Protein AF-A0A699KBR3-F1 (afdb_monomer)

Structure (mmCIF, N/CA/C/O backbone):
data_AF-A0A699KBR3-F1
#
_entry.id   AF-A0A699KBR3-F1
#
loop_
_atom_site.group_PDB
_atom_site.id
_atom_site.type_symbol
_atom_site.label_atom_id
_atom_site.label_alt_id
_atom_site.label_comp_id
_atom_site.label_asym_id
_atom_site.label_entity_id
_atom_site.label_seq_id
_atom_site.pdbx_PDB_ins_code
_atom_site.Cartn_x
_atom_site.Cartn_y
_atom_site.Cartn_z
_atom_site.occupancy
_atom_site.B_iso_or_equiv
_atom_site.auth_seq_id
_atom_site.auth_comp_id
_atom_site.auth_asym_id
_atom_site.auth_atom_id
_atom_site.pdbx_PDB_model_num
ATOM 1 N N . PHE A 1 1 ? -7.093 16.836 21.792 1.00 78.38 1 PHE A N 1
ATOM 2 C CA . PHE A 1 1 ? -8.053 15.845 21.255 1.00 78.38 1 PHE A CA 1
ATOM 3 C C . PHE A 1 1 ? -9.497 16.075 21.701 1.00 78.38 1 PHE A C 1
ATOM 5 O O . PHE A 1 1 ? -10.338 16.203 20.823 1.00 78.38 1 PHE A O 1
ATOM 12 N N . ALA A 1 2 ? -9.802 16.222 22.998 1.00 84.31 2 ALA A N 1
ATOM 13 C CA . ALA A 1 2 ? -11.186 16.386 23.486 1.00 84.31 2 ALA A CA 1
ATOM 14 C C . ALA A 1 2 ? -11.991 17.512 22.794 1.00 84.31 2 ALA A C 1
ATOM 16 O O . ALA A 1 2 ? -13.104 17.278 22.336 1.00 84.31 2 ALA A O 1
ATOM 17 N N . LYS A 1 3 ? -11.396 18.702 22.613 1.00 88.88 3 LYS A N 1
ATOM 18 C CA . LYS A 1 3 ? -12.030 19.839 21.910 1.00 88.88 3 LYS A CA 1
ATOM 19 C C . LYS A 1 3 ? -12.354 19.548 20.434 1.00 88.88 3 LYS A C 1
ATOM 21 O O . LYS A 1 3 ? -13.361 20.018 19.920 1.00 88.88 3 LYS A O 1
ATOM 26 N N . VAL A 1 4 ? -11.512 18.762 19.760 1.00 90.94 4 VAL A N 1
ATOM 27 C CA . VAL A 1 4 ? -11.721 18.353 18.359 1.00 90.94 4 VAL A CA 1
ATOM 28 C C . VAL A 1 4 ? -12.827 17.303 18.277 1.00 90.94 4 VAL A C 1
ATOM 30 O O . VAL A 1 4 ? -13.707 17.413 17.434 1.00 90.94 4 VAL A O 1
ATOM 33 N N . MET A 1 5 ? -12.831 16.326 19.184 1.00 91.81 5 MET A N 1
ATOM 34 C CA . MET A 1 5 ? -13.857 15.282 19.223 1.00 91.81 5 MET A CA 1
ATOM 35 C C . MET A 1 5 ? -15.252 15.852 19.505 1.00 91.81 5 MET A C 1
ATOM 37 O O . MET A 1 5 ? -16.192 15.502 18.801 1.00 91.81 5 MET A O 1
ATOM 41 N N . LEU A 1 6 ? -15.364 16.817 20.425 1.00 90.56 6 LEU A N 1
ATOM 42 C CA . LEU A 1 6 ? -16.599 17.577 20.659 1.00 90.56 6 LEU A CA 1
ATOM 43 C C . LEU A 1 6 ? -17.074 18.331 19.409 1.00 90.56 6 LEU A C 1
ATOM 45 O O . LEU A 1 6 ? -18.260 18.299 19.100 1.00 90.56 6 LEU A O 1
ATOM 49 N N . LYS A 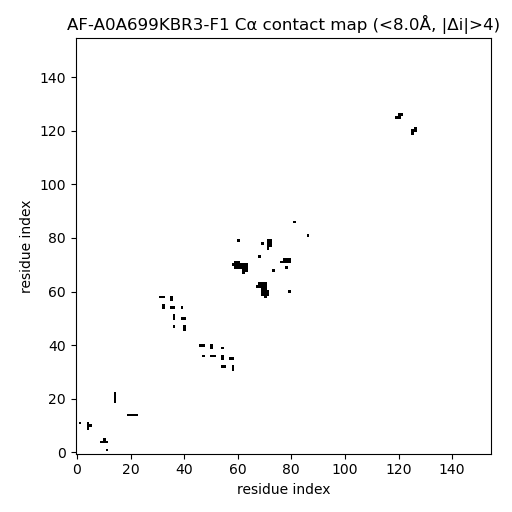1 7 ? -16.158 18.954 18.655 1.00 93.38 7 LYS A N 1
ATOM 50 C CA . LYS A 1 7 ? -16.494 19.672 17.412 1.00 93.38 7 LYS A CA 1
ATOM 51 C C . LYS A 1 7 ? -17.111 18.757 16.346 1.00 93.38 7 LYS A C 1
ATOM 53 O O . LYS A 1 7 ? -17.973 19.204 15.601 1.00 93.38 7 LYS A O 1
ATOM 58 N N . PHE A 1 8 ? -16.672 17.503 16.269 1.00 93.00 8 PHE A N 1
ATOM 59 C CA . PHE A 1 8 ? -17.155 16.526 15.286 1.00 93.00 8 PHE A CA 1
ATOM 60 C C . PHE A 1 8 ? -18.208 15.556 15.849 1.00 93.00 8 PHE A C 1
ATOM 62 O O . PHE A 1 8 ? -18.543 14.580 15.184 1.00 93.00 8 PHE A O 1
ATOM 69 N N . GLY A 1 9 ? -18.713 15.787 17.068 1.00 91.44 9 GLY A N 1
ATOM 70 C CA . GLY A 1 9 ? -19.703 14.910 17.705 1.00 91.44 9 GLY A CA 1
ATOM 71 C C . GLY A 1 9 ? -19.190 13.494 18.005 1.00 91.44 9 GLY A C 1
ATOM 72 O O . GLY A 1 9 ? -19.982 12.567 18.148 1.00 91.44 9 GLY A O 1
ATOM 73 N N . VAL A 1 10 ? -17.871 13.300 18.089 1.00 90.12 10 VAL A N 1
ATOM 74 C CA . VAL A 1 10 ? -17.250 11.992 18.328 1.00 90.12 10 VAL A CA 1
ATOM 75 C C . VAL A 1 10 ? -17.182 11.717 19.827 1.00 90.12 10 VAL A C 1
ATOM 77 O O . VAL A 1 10 ? -16.533 12.446 20.579 1.00 90.12 10 VAL A O 1
ATOM 80 N N . THR A 1 11 ? -17.804 10.625 20.273 1.00 88.25 11 THR A N 1
ATOM 81 C CA . THR A 1 11 ? -17.691 10.160 21.661 1.00 88.25 11 THR A CA 1
ATOM 82 C C . THR A 1 11 ? -16.340 9.489 21.891 1.00 88.25 11 THR A C 1
ATOM 84 O O . THR A 1 11 ? -16.035 8.450 21.303 1.00 88.25 11 THR A O 1
ATOM 87 N N . TYR A 1 12 ? -15.531 10.054 22.784 1.00 83.50 12 TYR A N 1
ATOM 88 C CA . TYR A 1 12 ? -14.252 9.461 23.153 1.00 83.50 12 TYR A CA 1
ATOM 89 C C . TYR A 1 12 ? -14.449 8.318 24.155 1.00 83.50 12 TYR A C 1
ATOM 91 O O . TYR A 1 12 ? -14.930 8.541 25.264 1.00 83.50 12 TYR A O 1
ATOM 99 N N . ARG A 1 13 ? -14.070 7.091 23.775 1.00 80.31 13 ARG A N 1
ATOM 100 C CA . ARG A 1 13 ? -14.094 5.917 24.662 1.00 80.31 13 ARG A CA 1
ATOM 101 C C . ARG A 1 13 ? -12.662 5.513 24.999 1.00 80.31 13 ARG A C 1
ATOM 103 O O . ARG A 1 13 ? -11.927 5.064 24.124 1.00 80.31 13 ARG A O 1
ATOM 110 N N . LEU A 1 14 ? -12.277 5.686 26.260 1.00 77.69 14 LEU A N 1
ATOM 111 C CA . LEU A 1 14 ? -10.981 5.264 26.791 1.00 77.69 14 LEU A CA 1
ATOM 112 C C . LEU A 1 14 ? -11.072 3.842 27.339 1.00 77.69 14 LEU A C 1
ATOM 114 O O . LEU A 1 14 ? -12.000 3.516 28.076 1.00 77.69 14 LEU A O 1
ATOM 118 N N . ALA A 1 15 ? -10.084 3.018 27.003 1.00 76.62 15 ALA A N 1
ATOM 119 C CA . ALA A 1 15 ? -9.832 1.772 27.711 1.00 76.62 15 ALA A CA 1
ATOM 120 C C . ALA A 1 15 ? -9.048 2.065 28.997 1.00 76.62 15 ALA A C 1
ATOM 122 O O . ALA A 1 15 ? -8.169 2.931 29.007 1.00 76.62 15 ALA A O 1
ATOM 123 N N . THR A 1 16 ? -9.341 1.340 30.077 1.00 78.44 16 THR A N 1
ATOM 124 C CA . THR A 1 16 ? -8.512 1.391 31.284 1.00 78.44 16 THR A CA 1
ATOM 125 C C . THR A 1 16 ? -7.207 0.616 31.040 1.00 78.44 16 THR A C 1
ATOM 127 O O . THR A 1 16 ? -7.239 -0.419 30.369 1.00 78.44 16 THR A O 1
ATOM 130 N N . PRO A 1 17 ? -6.052 1.070 31.574 1.00 72.69 17 PRO A N 1
ATOM 131 C CA . PRO A 1 17 ? -4.743 0.463 31.291 1.00 72.69 17 PRO A CA 1
ATOM 132 C C . PRO A 1 17 ? -4.651 -1.044 31.570 1.00 72.69 17 PRO A C 1
ATOM 134 O O . PRO A 1 17 ? -3.920 -1.749 30.885 1.00 72.69 17 PRO A O 1
ATOM 137 N N . TYR A 1 18 ? -5.414 -1.538 32.548 1.00 71.19 18 TYR A N 1
ATOM 138 C CA . TYR A 1 18 ? -5.390 -2.937 32.985 1.00 71.19 18 TYR A CA 1
ATOM 139 C C . TYR A 1 18 ? -6.620 -3.750 32.548 1.00 71.19 18 TYR A C 1
ATOM 141 O O . TYR A 1 18 ? -6.699 -4.939 32.845 1.00 71.19 18 TYR A O 1
ATOM 149 N N . HIS A 1 19 ? -7.582 -3.143 31.841 1.00 65.25 19 HIS A N 1
ATOM 150 C CA . HIS A 1 19 ? -8.763 -3.852 31.342 1.00 65.25 19 HIS A CA 1
ATOM 151 C C . HIS A 1 19 ? -9.231 -3.305 29.980 1.00 65.25 19 HIS A C 1
ATOM 153 O O . HIS A 1 19 ? -10.240 -2.598 29.882 1.00 65.25 19 HIS A O 1
ATOM 159 N N . PRO A 1 20 ? -8.500 -3.611 28.893 1.00 65.44 2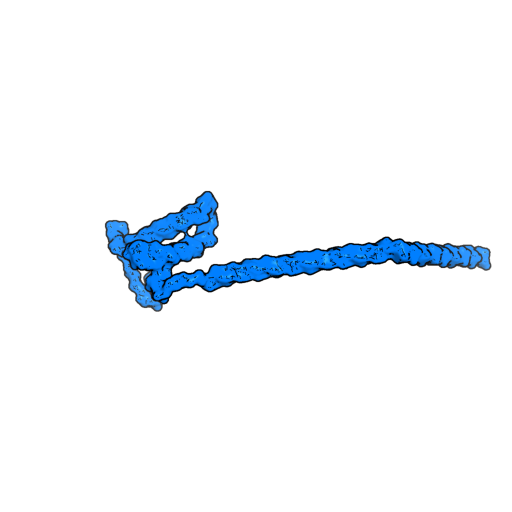0 PRO A N 1
ATOM 160 C CA . PRO A 1 20 ? -8.818 -3.113 27.562 1.00 65.44 20 PRO A CA 1
ATOM 161 C C . PRO A 1 20 ? -10.003 -3.870 26.946 1.00 65.44 20 PRO A C 1
ATOM 163 O O . PRO A 1 20 ? -9.850 -4.708 26.063 1.00 65.44 20 PRO A O 1
ATOM 166 N N . GLN A 1 21 ? -11.217 -3.538 27.381 1.00 64.25 21 GLN A N 1
ATOM 167 C CA . GLN A 1 21 ? -12.461 -4.194 26.959 1.00 64.25 21 GLN A CA 1
ATOM 168 C C . GLN A 1 21 ? -12.774 -4.053 25.454 1.00 64.25 21 GLN A C 1
ATOM 170 O O . GLN A 1 21 ? -13.577 -4.806 24.910 1.00 64.25 21 GLN A O 1
ATOM 175 N N . THR A 1 22 ? -12.116 -3.117 24.764 1.00 59.34 22 THR A N 1
ATOM 176 C CA . THR A 1 22 ? -12.471 -2.708 23.392 1.00 59.34 22 THR A CA 1
ATOM 177 C C . THR A 1 22 ? -11.339 -2.916 22.373 1.00 59.34 22 THR A C 1
ATOM 179 O O . THR A 1 22 ? -11.552 -2.758 21.174 1.00 59.34 22 THR A O 1
ATOM 182 N N . SER A 1 23 ? -10.126 -3.270 22.814 1.00 69.00 23 SER A N 1
ATOM 183 C CA . SER A 1 23 ? -8.921 -3.253 21.960 1.00 69.00 23 SER A CA 1
ATOM 184 C C . SER A 1 23 ? -8.697 -4.540 21.152 1.00 69.00 23 SER A C 1
ATOM 186 O O . SER A 1 23 ? -8.000 -4.518 20.141 1.00 69.00 23 SER A O 1
ATOM 188 N N . GLY A 1 24 ? -9.325 -5.663 21.518 1.00 82.25 24 GLY A N 1
ATOM 189 C CA . GLY A 1 24 ? -8.996 -6.973 20.931 1.00 82.25 24 GLY A CA 1
ATOM 190 C C . GLY A 1 24 ? -9.129 -7.049 19.401 1.00 82.25 24 GLY A C 1
ATOM 191 O O . GLY A 1 24 ? -8.255 -7.589 18.723 1.00 82.25 24 GLY A O 1
ATOM 192 N N . GLN A 1 25 ? -10.175 -6.452 18.820 1.00 83.00 25 GLN A N 1
ATOM 193 C CA . GLN A 1 25 ? -10.342 -6.413 17.357 1.00 83.00 25 GLN A CA 1
ATOM 194 C C . GLN A 1 25 ? -9.262 -5.568 16.665 1.00 83.00 25 GLN A C 1
ATOM 196 O O . GLN A 1 25 ? -8.767 -5.937 15.593 1.00 83.00 25 GLN A O 1
ATOM 201 N N . VAL A 1 26 ? -8.876 -4.453 17.291 1.00 84.62 26 VAL A N 1
ATOM 202 C CA . VAL A 1 26 ? -7.811 -3.565 16.811 1.00 84.62 26 VAL A CA 1
ATOM 203 C C . VAL A 1 26 ? -6.462 -4.272 16.903 1.00 84.62 26 VAL A C 1
ATOM 205 O O . VAL A 1 26 ? -5.688 -4.236 15.952 1.00 84.62 26 VAL A O 1
ATOM 208 N N . GLU A 1 27 ? -6.196 -4.997 17.987 1.00 88.19 27 GLU A N 1
ATOM 209 C CA . GLU A 1 27 ? -4.971 -5.778 18.173 1.00 88.19 27 GLU A CA 1
ATOM 210 C C . GLU A 1 27 ? -4.818 -6.891 17.137 1.00 88.19 27 GLU A C 1
ATOM 212 O O . GLU A 1 27 ? -3.747 -7.034 16.543 1.00 88.19 27 GLU A O 1
ATOM 217 N N . VAL A 1 28 ? -5.881 -7.656 16.875 1.00 87.81 28 VAL A N 1
ATOM 218 C CA . VAL A 1 28 ? -5.872 -8.719 15.857 1.00 87.81 28 VAL A CA 1
ATOM 219 C C . VAL A 1 28 ? -5.644 -8.132 14.465 1.00 87.81 28 VAL A C 1
ATOM 221 O O . VAL A 1 28 ? -4.828 -8.652 13.698 1.00 87.81 28 VAL A O 1
ATOM 224 N N . SER A 1 29 ? -6.315 -7.023 14.149 1.00 87.69 29 SER A N 1
ATOM 225 C CA . SER A 1 29 ? -6.162 -6.338 12.862 1.00 87.69 29 SER A CA 1
ATOM 226 C C . SER A 1 29 ? -4.751 -5.777 12.689 1.00 87.69 29 SER A C 1
ATOM 228 O O . SER A 1 29 ? -4.103 -6.043 11.676 1.00 87.69 29 SER A O 1
ATOM 230 N N . ASN A 1 30 ? -4.222 -5.107 13.715 1.00 90.56 30 ASN A N 1
ATOM 231 C CA . ASN A 1 30 ? -2.865 -4.565 13.725 1.00 90.56 30 ASN A CA 1
ATOM 232 C C . ASN A 1 30 ? -1.811 -5.667 13.619 1.00 90.56 30 ASN A C 1
ATOM 234 O O . ASN A 1 30 ? -0.828 -5.506 12.900 1.00 90.56 30 ASN A O 1
ATOM 238 N N . ARG A 1 31 ? -2.012 -6.814 14.278 1.00 91.12 31 ARG A N 1
ATOM 239 C CA . ARG A 1 31 ? -1.122 -7.975 14.146 1.00 91.12 31 ARG A CA 1
ATOM 240 C C . ARG A 1 31 ? -1.135 -8.528 12.719 1.00 91.12 31 ARG A C 1
ATOM 242 O O . ARG A 1 31 ? -0.088 -8.907 12.205 1.00 91.12 31 ARG A O 1
ATOM 249 N N . GLY A 1 32 ? -2.301 -8.557 12.073 1.00 90.75 32 GLY A N 1
ATOM 250 C CA . GLY A 1 32 ? -2.432 -8.942 10.669 1.00 90.75 32 GLY A CA 1
ATOM 251 C C . GLY A 1 32 ? -1.698 -7.990 9.722 1.00 90.75 32 GLY A C 1
ATOM 252 O O . GLY A 1 32 ? -0.949 -8.454 8.868 1.00 90.75 32 GLY A O 1
ATOM 253 N N . LEU A 1 33 ? -1.868 -6.678 9.900 1.00 91.38 33 LEU A N 1
ATOM 254 C CA . LEU A 1 33 ? -1.185 -5.656 9.099 1.00 91.38 33 LEU A CA 1
ATOM 255 C C . LEU A 1 33 ? 0.333 -5.688 9.285 1.00 91.38 33 LEU A C 1
ATOM 257 O O . LEU A 1 33 ? 1.061 -5.676 8.297 1.00 91.38 33 LEU A O 1
ATOM 261 N N . LYS A 1 34 ? 0.811 -5.813 10.529 1.00 91.25 34 LYS A N 1
ATOM 262 C CA . LYS A 1 34 ? 2.244 -5.953 10.828 1.00 91.25 34 LYS A CA 1
ATOM 263 C C . LYS A 1 34 ? 2.859 -7.148 10.106 1.00 91.25 34 LYS A C 1
ATOM 265 O O . LYS A 1 34 ? 3.869 -6.981 9.443 1.00 91.25 34 LYS A O 1
ATOM 270 N N . ARG A 1 35 ? 2.202 -8.314 10.129 1.00 91.94 35 ARG A N 1
ATOM 271 C CA . ARG A 1 35 ? 2.680 -9.509 9.408 1.00 91.94 35 ARG A CA 1
ATOM 272 C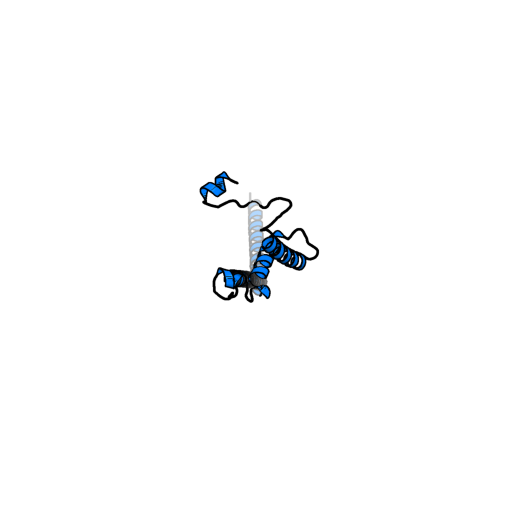 C . ARG A 1 35 ? 2.761 -9.314 7.894 1.00 91.94 35 ARG A C 1
ATOM 274 O O . ARG A 1 35 ? 3.631 -9.898 7.260 1.00 91.94 35 ARG A O 1
ATOM 281 N N . ILE A 1 36 ? 1.838 -8.553 7.304 1.00 91.75 36 ILE A N 1
ATOM 282 C CA . ILE A 1 36 ? 1.878 -8.247 5.867 1.00 91.75 36 ILE A CA 1
ATOM 283 C C . ILE A 1 36 ? 3.058 -7.318 5.580 1.00 91.75 36 ILE A C 1
ATOM 285 O O . ILE A 1 36 ? 3.851 -7.612 4.694 1.00 91.75 36 ILE A O 1
ATOM 289 N N . LEU A 1 37 ? 3.221 -6.256 6.370 1.00 90.38 37 LEU A N 1
ATOM 290 C CA . LEU A 1 37 ? 4.339 -5.320 6.233 1.00 90.38 37 LEU A CA 1
ATOM 291 C C . LEU A 1 37 ? 5.697 -6.003 6.403 1.00 90.38 37 LEU A C 1
ATOM 293 O O . LEU A 1 37 ? 6.573 -5.828 5.564 1.00 90.38 37 LEU A O 1
ATOM 297 N N . GLU A 1 38 ? 5.849 -6.837 7.432 1.00 90.19 38 GLU A N 1
ATOM 298 C CA . GLU A 1 38 ? 7.064 -7.621 7.685 1.00 90.19 38 GLU A CA 1
ATOM 299 C C . GLU A 1 38 ? 7.438 -8.498 6.483 1.00 90.19 38 GLU A C 1
ATOM 301 O O . GLU A 1 38 ? 8.612 -8.597 6.136 1.00 90.19 38 GLU A O 1
ATOM 306 N N . ARG A 1 39 ? 6.448 -9.099 5.811 1.00 88.00 39 ARG A N 1
ATOM 307 C CA . ARG A 1 39 ? 6.681 -9.908 4.605 1.00 88.00 39 ARG A CA 1
ATOM 308 C C . ARG A 1 39 ? 7.055 -9.064 3.389 1.00 88.00 39 ARG A C 1
ATOM 310 O O . ARG A 1 39 ? 7.894 -9.492 2.607 1.00 88.00 39 ARG A O 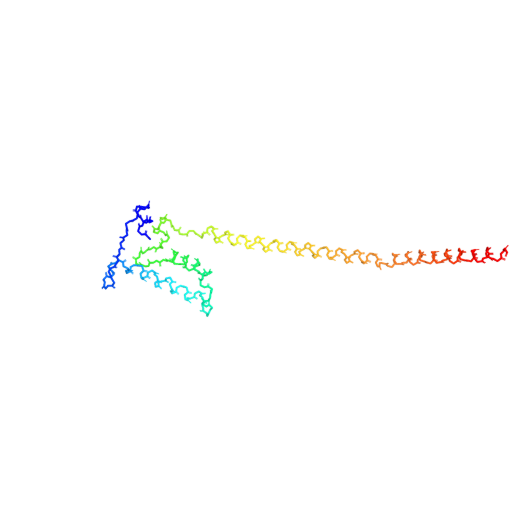1
ATOM 317 N N . THR A 1 40 ? 6.440 -7.896 3.220 1.00 85.19 40 THR A N 1
ATOM 318 C CA . THR A 1 40 ? 6.661 -7.033 2.048 1.00 85.19 40 THR A CA 1
ATOM 319 C C . THR A 1 40 ? 7.975 -6.249 2.129 1.00 85.19 40 THR A C 1
ATOM 321 O O . THR A 1 40 ? 8.573 -5.955 1.098 1.00 85.19 40 THR A O 1
ATOM 324 N N . MET A 1 41 ? 8.433 -5.895 3.332 1.00 83.19 41 MET A N 1
ATOM 325 C CA . MET A 1 41 ? 9.622 -5.056 3.534 1.00 83.19 41 MET A CA 1
ATOM 326 C C . MET A 1 41 ? 10.950 -5.828 3.494 1.00 83.19 41 MET A C 1
ATOM 328 O O . MET A 1 41 ? 11.994 -5.217 3.265 1.00 83.19 41 MET A O 1
ATOM 332 N N . GLY A 1 42 ? 10.933 -7.151 3.702 1.00 79.50 42 GLY A N 1
ATOM 333 C CA . GLY A 1 42 ? 12.149 -7.971 3.713 1.00 79.50 42 GLY A CA 1
ATOM 334 C C . GLY A 1 42 ? 13.218 -7.417 4.668 1.00 79.50 42 GLY A C 1
ATOM 335 O O . GLY A 1 42 ? 12.932 -7.116 5.827 1.00 79.50 42 GLY A O 1
ATOM 336 N N . GLU A 1 43 ? 14.451 -7.256 4.179 1.00 77.00 43 GLU A N 1
ATOM 337 C CA . GLU A 1 43 ? 15.571 -6.691 4.952 1.00 77.00 43 GLU A CA 1
ATOM 338 C C . GLU A 1 43 ? 15.518 -5.156 5.076 1.00 77.00 43 GLU A C 1
ATOM 340 O O . GLU A 1 43 ? 16.044 -4.587 6.037 1.00 77.00 43 GLU A O 1
ATOM 345 N N . ASN A 1 44 ? 14.849 -4.459 4.150 1.00 79.06 44 ASN A N 1
ATOM 346 C CA . ASN A 1 44 ? 14.913 -3.002 4.062 1.00 79.06 44 ASN A CA 1
ATOM 347 C C . ASN A 1 44 ? 13.810 -2.313 4.885 1.00 79.06 44 ASN A C 1
ATOM 349 O O . ASN A 1 44 ? 12.766 -1.891 4.376 1.00 79.06 44 ASN A O 1
ATOM 353 N N . ARG A 1 45 ? 14.070 -2.162 6.189 1.00 76.25 45 ARG A N 1
ATOM 354 C CA . ARG A 1 45 ? 13.114 -1.608 7.167 1.00 76.25 45 ARG A CA 1
ATOM 355 C C . ARG A 1 45 ? 12.776 -0.120 6.989 1.00 76.25 45 ARG A C 1
ATOM 357 O O . ARG A 1 45 ? 11.800 0.341 7.575 1.00 76.25 45 ARG A O 1
ATOM 364 N N . ALA A 1 46 ? 13.543 0.626 6.194 1.00 82.31 46 ALA A N 1
ATOM 365 C CA . ALA A 1 46 ? 13.330 2.063 5.995 1.00 82.31 46 ALA A CA 1
ATOM 366 C C . ALA A 1 46 ? 12.147 2.384 5.059 1.00 82.31 46 ALA A C 1
ATOM 368 O O . ALA A 1 46 ? 11.547 3.447 5.175 1.00 82.31 46 ALA A O 1
ATOM 369 N N . SER A 1 47 ? 11.765 1.449 4.185 1.00 82.69 47 SER A N 1
ATOM 370 C CA . SER A 1 47 ? 10.746 1.641 3.134 1.00 82.69 47 SER A CA 1
ATOM 371 C C . SER A 1 47 ? 9.301 1.335 3.570 1.00 82.69 47 SER A C 1
ATOM 373 O O . SER A 1 47 ? 8.420 1.102 2.743 1.00 82.69 47 SER A O 1
ATOM 375 N N . TRP A 1 48 ? 9.030 1.303 4.881 1.00 84.94 48 TRP A N 1
ATOM 376 C CA . TRP A 1 48 ? 7.732 0.864 5.415 1.00 84.94 48 TRP A CA 1
ATOM 377 C C . TRP A 1 48 ? 6.560 1.735 4.961 1.00 84.94 48 TRP A C 1
ATOM 379 O O . TRP A 1 48 ? 5.470 1.213 4.735 1.00 84.94 48 TRP A O 1
ATOM 389 N N . LEU A 1 49 ? 6.787 3.047 4.831 1.00 86.94 49 LEU A N 1
ATOM 390 C CA . LEU A 1 49 ? 5.755 4.000 4.437 1.00 86.94 49 LEU A CA 1
ATOM 391 C C . LEU A 1 49 ? 5.315 3.750 2.990 1.00 86.94 49 LEU A C 1
ATOM 393 O O . LEU A 1 49 ? 4.119 3.673 2.728 1.00 86.94 49 LEU A O 1
ATOM 397 N N . ASP A 1 50 ? 6.271 3.512 2.089 1.00 87.31 50 ASP A N 1
ATOM 398 C CA . ASP A 1 50 ? 6.004 3.242 0.670 1.00 87.31 50 ASP A CA 1
ATOM 399 C C . ASP A 1 50 ? 5.241 1.926 0.466 1.00 87.31 50 ASP A C 1
ATOM 401 O O . ASP A 1 50 ? 4.460 1.783 -0.471 1.00 87.31 50 ASP A O 1
ATOM 405 N N . LYS A 1 51 ? 5.443 0.955 1.365 1.00 87.56 51 LYS A N 1
ATOM 406 C CA . LYS A 1 51 ? 4.765 -0.351 1.348 1.00 87.56 51 LYS A CA 1
ATOM 407 C C . LYS A 1 51 ? 3.469 -0.385 2.157 1.00 87.56 51 LYS A C 1
ATOM 409 O O . LYS A 1 51 ? 2.763 -1.396 2.127 1.00 87.56 51 LYS A O 1
ATOM 414 N N . LEU A 1 52 ? 3.144 0.687 2.880 1.00 89.50 52 LEU A N 1
ATOM 415 C CA . LEU A 1 52 ? 1.968 0.737 3.743 1.00 89.50 52 LEU A CA 1
ATOM 416 C C . LEU A 1 52 ? 0.670 0.651 2.943 1.00 89.50 52 LEU A C 1
ATOM 418 O O . LEU A 1 52 ? -0.224 -0.103 3.327 1.00 89.50 52 LEU A O 1
ATOM 422 N N . ASP A 1 53 ? 0.587 1.371 1.827 1.00 88.06 53 ASP A N 1
ATOM 423 C CA . ASP A 1 53 ? -0.588 1.354 0.954 1.00 88.06 53 ASP A CA 1
ATOM 424 C C . ASP A 1 53 ? -0.834 -0.042 0.371 1.00 88.06 53 ASP A C 1
ATOM 426 O O . ASP A 1 53 ? -1.949 -0.564 0.462 1.00 88.06 53 ASP A O 1
ATOM 430 N N . ASP A 1 54 ? 0.219 -0.699 -0.122 1.00 86.31 54 ASP A N 1
ATOM 431 C CA . ASP A 1 54 ? 0.145 -2.067 -0.644 1.00 86.31 54 ASP A CA 1
ATOM 432 C C . ASP A 1 54 ? -0.290 -3.062 0.447 1.00 86.31 54 ASP A C 1
ATOM 434 O O . ASP A 1 54 ? -1.123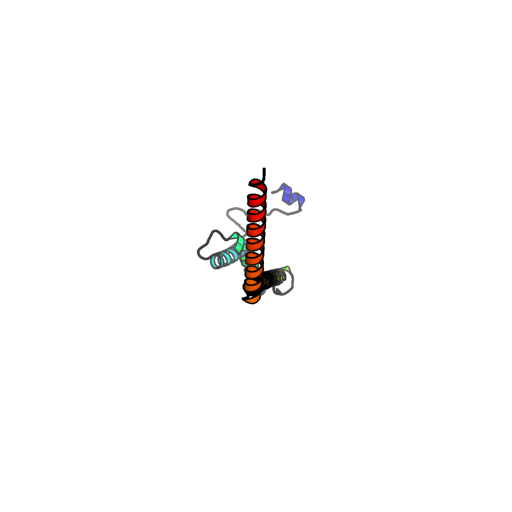 -3.947 0.218 1.00 86.31 54 ASP A O 1
ATOM 438 N N . ALA A 1 55 ? 0.229 -2.908 1.669 1.00 90.75 55 ALA A N 1
ATOM 439 C CA . ALA A 1 55 ? -0.127 -3.764 2.795 1.00 90.75 55 ALA A CA 1
ATOM 440 C C . ALA A 1 55 ? -1.579 -3.560 3.257 1.00 90.75 55 ALA A C 1
ATOM 442 O O . ALA A 1 55 ? -2.286 -4.534 3.542 1.00 90.75 55 ALA A O 1
ATOM 443 N N . LEU A 1 56 ? -2.047 -2.309 3.314 1.00 90.69 56 LEU A N 1
ATOM 444 C CA . LEU A 1 56 ? -3.440 -1.978 3.614 1.00 90.69 56 LEU A CA 1
ATOM 445 C C . LEU A 1 56 ? -4.372 -2.533 2.537 1.00 90.69 56 LEU A C 1
ATOM 447 O O . LEU A 1 56 ? -5.425 -3.087 2.864 1.00 90.69 56 LEU A O 1
ATOM 451 N N . TRP A 1 57 ? -3.977 -2.434 1.270 1.00 87.44 57 TRP A N 1
ATOM 452 C CA . TRP A 1 57 ? -4.718 -2.998 0.151 1.00 87.44 57 TRP A CA 1
ATOM 453 C C . TRP A 1 57 ? -4.855 -4.520 0.267 1.00 87.44 57 TRP A C 1
ATOM 455 O O . TRP A 1 57 ? -5.971 -5.053 0.257 1.00 87.44 57 TRP A O 1
ATOM 465 N N . ALA A 1 58 ? -3.741 -5.224 0.473 1.00 90.12 58 ALA A N 1
ATOM 466 C CA . ALA A 1 58 ? -3.735 -6.668 0.681 1.00 90.12 58 ALA A CA 1
ATOM 467 C C . ALA A 1 58 ? -4.600 -7.068 1.887 1.00 90.12 58 ALA A C 1
ATOM 469 O O . ALA A 1 58 ? -5.364 -8.032 1.828 1.00 90.12 58 ALA A O 1
ATOM 470 N N . PHE A 1 59 ? -4.555 -6.300 2.979 1.00 91.00 59 PHE A N 1
ATOM 471 C CA . PHE A 1 59 ? -5.381 -6.568 4.153 1.00 91.00 59 PHE A CA 1
ATOM 472 C C . PHE A 1 59 ? -6.883 -6.415 3.878 1.00 91.00 59 PHE A C 1
ATOM 474 O O . PHE A 1 59 ? -7.670 -7.244 4.344 1.00 91.00 59 PHE A O 1
ATOM 481 N N . ARG A 1 60 ? -7.284 -5.372 3.139 1.00 89.94 60 ARG A N 1
ATOM 482 C CA . ARG A 1 60 ? -8.688 -5.076 2.800 1.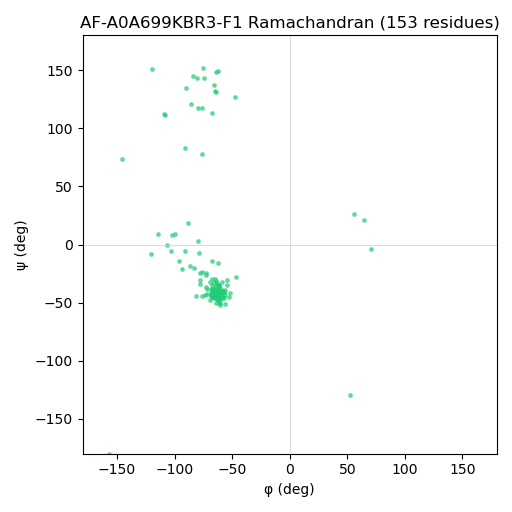00 89.94 60 ARG A CA 1
ATOM 483 C C . ARG A 1 60 ? -9.282 -6.088 1.822 1.00 89.94 60 ARG A C 1
ATOM 485 O O . ARG A 1 60 ? -10.479 -6.366 1.893 1.00 89.94 60 ARG A O 1
ATOM 492 N N . THR A 1 61 ? -8.465 -6.627 0.922 1.00 88.94 61 THR A N 1
ATOM 493 C CA . THR A 1 61 ? -8.896 -7.564 -0.125 1.00 88.94 61 THR A CA 1
ATOM 494 C C . THR A 1 61 ? -8.752 -9.031 0.258 1.00 88.94 61 THR A C 1
ATOM 496 O O . THR A 1 61 ? -9.455 -9.869 -0.301 1.00 88.94 61 THR A O 1
ATOM 499 N N . ALA A 1 62 ? -7.913 -9.364 1.238 1.00 89.94 62 ALA A N 1
ATOM 500 C CA . ALA A 1 62 ? -7.788 -10.731 1.718 1.00 89.94 62 ALA A CA 1
ATOM 501 C C . ALA A 1 62 ? -9.091 -11.223 2.368 1.00 89.94 62 ALA A C 1
ATOM 503 O O . ALA A 1 62 ? -9.669 -10.571 3.243 1.00 89.94 62 ALA A O 1
ATOM 504 N N . TYR A 1 63 ? -9.522 -12.422 1.980 1.00 88.50 63 TYR A N 1
ATOM 505 C CA . TYR A 1 63 ? -10.662 -13.089 2.596 1.00 88.50 63 TYR A CA 1
ATOM 506 C C . TYR A 1 63 ? -10.363 -13.413 4.065 1.00 88.50 63 TYR A C 1
ATOM 508 O O . TYR A 1 63 ? -9.311 -13.964 4.398 1.00 88.50 63 TYR A O 1
ATOM 516 N N . LYS A 1 64 ? -11.290 -13.073 4.964 1.00 90.00 64 LYS A N 1
ATOM 517 C CA . LYS A 1 64 ? -11.177 -13.364 6.394 1.00 90.00 64 LYS A CA 1
ATOM 518 C C . LYS A 1 64 ? -12.158 -14.465 6.755 1.00 90.00 64 LYS A C 1
ATOM 520 O O . LYS A 1 64 ? -13.362 -14.237 6.788 1.00 90.00 64 LYS A O 1
ATOM 525 N N . THR A 1 65 ? -11.638 -15.638 7.101 1.00 87.62 65 THR A N 1
ATOM 526 C CA . THR A 1 65 ? -12.441 -16.798 7.518 1.00 87.62 65 THR A CA 1
ATOM 527 C C . THR A 1 65 ? -13.441 -16.493 8.643 1.00 87.62 65 THR A C 1
ATOM 529 O O . THR A 1 65 ? -14.586 -16.910 8.496 1.00 87.62 65 THR A O 1
ATOM 532 N N . PRO A 1 66 ? -13.102 -15.717 9.700 1.00 86.06 66 PRO A N 1
ATOM 533 C CA . PRO A 1 66 ? -14.060 -15.409 10.770 1.00 86.06 66 PRO A CA 1
ATOM 534 C C . PRO A 1 66 ? -15.268 -14.584 10.309 1.00 86.06 66 PRO A C 1
ATOM 536 O O . PRO A 1 66 ? -16.355 -14.734 10.849 1.00 86.06 66 PRO A O 1
ATOM 539 N N . ILE A 1 67 ? -15.082 -13.721 9.304 1.00 86.06 67 ILE A N 1
ATOM 540 C CA . ILE A 1 67 ? -16.129 -12.838 8.757 1.00 86.06 67 ILE A CA 1
ATOM 541 C C . ILE A 1 67 ? -16.780 -13.478 7.514 1.00 86.06 67 ILE A C 1
ATOM 543 O O . ILE A 1 67 ? -17.841 -13.064 7.064 1.00 86.06 67 ILE A O 1
ATOM 547 N N . ARG A 1 68 ? -16.151 -14.519 6.952 1.00 91.00 68 ARG A N 1
ATOM 548 C CA . ARG A 1 68 ? -16.536 -15.200 5.707 1.00 91.00 68 ARG A CA 1
ATOM 549 C C . ARG A 1 68 ? -16.646 -14.255 4.498 1.00 91.00 68 ARG A C 1
ATOM 551 O O . ARG A 1 68 ? -17.376 -14.522 3.546 1.00 91.00 68 ARG A O 1
ATOM 558 N N . CYS A 1 69 ? -15.909 -13.145 4.517 1.00 90.56 69 CYS A N 1
ATOM 559 C CA . CYS A 1 69 ? -15.795 -12.215 3.396 1.00 90.56 69 CYS A CA 1
ATOM 560 C C . CYS A 1 69 ? -14.502 -11.392 3.479 1.00 90.56 69 CYS A C 1
ATOM 562 O O . CYS A 1 69 ? -13.695 -11.550 4.399 1.00 90.56 69 CYS A O 1
ATOM 564 N N . THR A 1 70 ? -14.294 -10.508 2.504 1.00 91.25 70 THR A N 1
ATOM 565 C CA . THR A 1 70 ? -13.213 -9.517 2.541 1.00 91.25 70 THR A CA 1
ATOM 566 C C . THR A 1 70 ? -13.660 -8.288 3.347 1.00 91.25 70 THR A C 1
ATOM 568 O O . THR A 1 70 ? -14.838 -7.917 3.273 1.00 91.25 70 THR A O 1
ATOM 571 N N . PRO A 1 71 ? -12.766 -7.625 4.106 1.00 90.50 71 PRO A N 1
ATOM 572 C CA . PRO A 1 71 ? -13.091 -6.368 4.784 1.00 90.50 71 PRO A CA 1
ATOM 573 C C . PRO A 1 71 ? -13.627 -5.294 3.829 1.00 90.50 71 PRO A C 1
ATOM 575 O O . PRO A 1 71 ? -14.534 -4.551 4.183 1.00 90.50 71 PRO A O 1
ATOM 578 N N . TYR A 1 72 ? -13.125 -5.249 2.594 1.00 89.88 72 TYR A N 1
ATOM 579 C CA . TYR A 1 72 ? -13.633 -4.353 1.557 1.00 89.88 72 TYR A CA 1
ATOM 580 C C . TYR A 1 72 ? -15.114 -4.609 1.241 1.00 89.88 72 TYR A C 1
ATOM 582 O O . TYR A 1 72 ? -15.915 -3.675 1.224 1.00 89.88 72 TYR A O 1
ATOM 590 N N . LYS A 1 73 ? -15.509 -5.879 1.067 1.00 90.19 73 LYS A N 1
ATOM 591 C CA . LYS A 1 73 ? -16.910 -6.244 0.816 1.00 90.19 73 LYS A CA 1
ATOM 592 C C . LYS A 1 73 ? -17.818 -5.885 1.989 1.00 90.19 73 LYS A C 1
ATOM 594 O O . LYS A 1 73 ? -18.965 -5.518 1.762 1.00 90.19 73 LYS A O 1
ATOM 599 N N . LEU A 1 74 ? -17.308 -5.953 3.219 1.00 90.00 74 LEU A N 1
ATOM 600 C CA . LEU A 1 74 ? -18.056 -5.554 4.411 1.00 90.00 74 LEU A CA 1
ATOM 601 C C . LEU A 1 74 ? -18.364 -4.046 4.429 1.00 90.00 74 LEU A C 1
ATOM 603 O O . LEU A 1 74 ? -19.452 -3.659 4.836 1.00 90.00 74 LEU A O 1
ATOM 607 N N . VAL A 1 75 ? -17.426 -3.206 3.980 1.00 88.56 75 VAL A N 1
ATOM 608 C CA . VAL A 1 75 ? -17.573 -1.739 3.995 1.00 88.56 75 VAL A CA 1
ATOM 609 C C . VAL A 1 75 ? -18.400 -1.231 2.814 1.00 88.56 75 VAL A C 1
ATOM 611 O O . VAL A 1 75 ? -19.263 -0.378 2.992 1.00 88.56 75 VAL A O 1
ATOM 614 N N . TYR A 1 76 ? -18.151 -1.747 1.608 1.00 87.00 76 TYR A N 1
ATOM 615 C CA . TYR A 1 76 ? -18.747 -1.217 0.374 1.00 87.00 76 TYR A CA 1
ATOM 616 C C . TYR A 1 76 ? -19.910 -2.058 -0.170 1.00 87.00 76 TYR A C 1
ATOM 618 O O . TYR A 1 76 ? -20.520 -1.692 -1.173 1.00 87.00 76 TYR A O 1
ATOM 626 N N . GLY A 1 77 ? -20.195 -3.217 0.430 1.00 88.38 77 GLY A N 1
ATOM 627 C CA . GLY A 1 77 ? -21.253 -4.136 -0.008 1.00 88.38 77 GLY A CA 1
ATOM 628 C C . GLY A 1 77 ? -20.976 -4.868 -1.329 1.00 88.38 77 GLY A C 1
ATOM 629 O O . GLY A 1 77 ? -21.761 -5.726 -1.729 1.00 88.38 77 GLY A O 1
ATOM 630 N N . LYS A 1 78 ? -19.859 -4.576 -2.010 1.00 86.44 78 LYS A N 1
ATOM 631 C CA . LYS A 1 78 ? -19.472 -5.160 -3.306 1.00 86.44 78 LYS A CA 1
ATOM 632 C C . LYS A 1 78 ? -18.146 -5.910 -3.210 1.00 86.44 78 LYS A C 1
ATOM 634 O O . LYS A 1 78 ? -17.297 -5.593 -2.380 1.00 86.44 78 LYS A O 1
ATOM 639 N N . ALA A 1 79 ? -17.971 -6.928 -4.053 1.00 79.44 79 ALA A N 1
ATOM 640 C CA . ALA A 1 79 ? -16.668 -7.568 -4.207 1.00 79.44 79 ALA A CA 1
ATOM 641 C C . ALA A 1 79 ? -15.660 -6.561 -4.782 1.00 79.44 79 ALA A C 1
ATOM 643 O O . ALA A 1 79 ? -16.035 -5.669 -5.541 1.00 79.44 79 ALA A O 1
ATOM 644 N N . CYS A 1 80 ? -14.392 -6.699 -4.407 1.00 72.56 80 CYS A N 1
ATOM 645 C CA . CYS A 1 80 ? -13.334 -5.856 -4.943 1.00 72.56 80 CYS A CA 1
ATOM 646 C C . CYS A 1 80 ? -13.166 -6.189 -6.433 1.00 72.56 80 CYS A C 1
ATOM 648 O O . CYS A 1 80 ? -12.739 -7.294 -6.766 1.00 72.56 80 CYS A O 1
ATOM 650 N N . HIS A 1 81 ? -13.492 -5.256 -7.323 1.00 69.81 81 HIS A N 1
ATOM 651 C CA . HIS A 1 81 ? -12.878 -5.230 -8.649 1.00 69.81 81 HIS A CA 1
ATOM 652 C C . HIS A 1 81 ? -11.456 -4.686 -8.470 1.00 69.81 81 HIS A C 1
ATOM 654 O O . HIS A 1 81 ? -11.205 -3.976 -7.489 1.00 69.81 81 HIS A O 1
ATOM 660 N N . LEU A 1 82 ? -10.512 -5.070 -9.333 1.00 67.44 82 LEU A N 1
ATOM 661 C CA . LEU A 1 82 ? -9.168 -4.492 -9.302 1.00 67.44 82 LEU A CA 1
ATOM 662 C C . LEU A 1 82 ? -9.332 -2.960 -9.221 1.00 67.44 82 LEU A C 1
ATOM 664 O O . LEU A 1 82 ? -10.153 -2.408 -9.955 1.00 67.44 82 LEU A O 1
ATOM 668 N N . PRO A 1 83 ? -8.712 -2.278 -8.246 1.00 59.84 83 PRO A N 1
ATOM 669 C CA . PRO A 1 83 ? -9.037 -0.893 -7.996 1.00 59.84 83 PRO A CA 1
ATOM 670 C C . PRO A 1 83 ? -8.587 -0.115 -9.219 1.00 59.84 83 PRO A C 1
ATOM 672 O O . PRO A 1 83 ? -7.481 -0.326 -9.722 1.00 59.84 83 PRO A O 1
ATOM 675 N N . ILE A 1 84 ? -9.438 0.810 -9.650 1.00 61.78 84 ILE A N 1
ATOM 676 C CA . ILE A 1 84 ? -9.148 1.753 -10.729 1.00 61.78 84 ILE A CA 1
ATOM 677 C C . ILE A 1 84 ? -7.764 2.396 -10.551 1.00 61.78 84 ILE A C 1
ATOM 679 O O . ILE A 1 84 ? -7.110 2.719 -11.522 1.00 61.78 84 ILE A O 1
ATOM 683 N N . GLU A 1 85 ? -7.274 2.528 -9.316 1.00 61.81 85 GLU A N 1
ATOM 684 C CA . GLU A 1 85 ? -5.947 3.039 -8.966 1.00 61.81 85 GLU A CA 1
ATOM 685 C C . GLU A 1 85 ? -4.793 2.137 -9.436 1.00 61.81 85 GLU A C 1
ATOM 687 O O . GLU A 1 85 ? -3.781 2.656 -9.903 1.00 61.81 85 GLU A O 1
ATOM 692 N N . LEU A 1 86 ? -4.923 0.805 -9.344 1.00 66.19 86 LEU A N 1
ATOM 693 C CA . LEU A 1 86 ? -3.938 -0.147 -9.877 1.00 66.19 86 LEU A CA 1
ATOM 694 C C . LEU A 1 86 ? -3.990 -0.178 -11.405 1.00 66.19 86 LEU A C 1
ATOM 696 O O . LEU A 1 86 ? -2.942 -0.147 -12.046 1.00 66.19 86 LEU A O 1
ATOM 700 N N . GLU A 1 87 ? -5.191 -0.171 -11.983 1.00 69.06 87 GLU A N 1
ATOM 701 C CA . GLU A 1 87 ? -5.376 -0.090 -13.437 1.00 69.06 87 GLU A CA 1
ATOM 702 C C . GLU A 1 87 ? -4.832 1.230 -13.995 1.00 69.06 87 GLU A C 1
ATOM 704 O O . GLU A 1 87 ? -4.134 1.240 -15.001 1.00 69.06 87 GLU A O 1
ATOM 709 N N . HIS A 1 88 ? -5.069 2.341 -13.300 1.00 75.25 88 HIS A N 1
ATOM 710 C CA . HIS A 1 88 ? -4.588 3.669 -13.657 1.00 75.25 88 HIS A CA 1
ATOM 711 C C . HIS A 1 88 ? -3.069 3.776 -13.501 1.00 75.25 88 HIS A C 1
ATOM 713 O O . HIS A 1 88 ? -2.412 4.294 -14.397 1.00 75.25 88 HIS A O 1
ATOM 719 N N . LYS A 1 89 ? -2.477 3.252 -12.417 1.00 73.62 89 LYS A N 1
ATOM 720 C CA . LYS A 1 89 ? -1.012 3.185 -12.266 1.00 73.62 89 LYS A CA 1
ATOM 721 C C . LYS A 1 89 ? -0.373 2.336 -13.368 1.00 73.62 89 LYS A C 1
ATOM 723 O O . LYS A 1 89 ? 0.609 2.772 -13.960 1.00 73.62 89 LYS A O 1
ATOM 728 N N . ALA A 1 90 ? -0.947 1.174 -13.686 1.00 74.75 90 ALA A N 1
ATOM 729 C CA . ALA A 1 90 ? -0.477 0.325 -14.781 1.00 74.75 90 ALA A CA 1
ATOM 730 C C . ALA A 1 90 ? -0.621 1.021 -16.145 1.00 74.75 90 ALA A C 1
ATOM 732 O O . ALA A 1 90 ? 0.304 1.004 -16.953 1.00 74.75 90 ALA A O 1
ATOM 733 N N . TYR A 1 91 ? -1.745 1.700 -16.375 1.00 80.38 91 TYR A N 1
ATOM 734 C CA . TYR A 1 91 ? -1.992 2.499 -17.571 1.00 80.38 91 TYR A CA 1
ATOM 735 C C . TYR A 1 91 ? -0.986 3.647 -17.720 1.00 80.38 91 TYR A C 1
ATOM 737 O O . TYR A 1 91 ? -0.447 3.847 -18.805 1.00 80.38 91 TYR A O 1
ATOM 745 N N . TRP A 1 92 ? -0.683 4.378 -16.64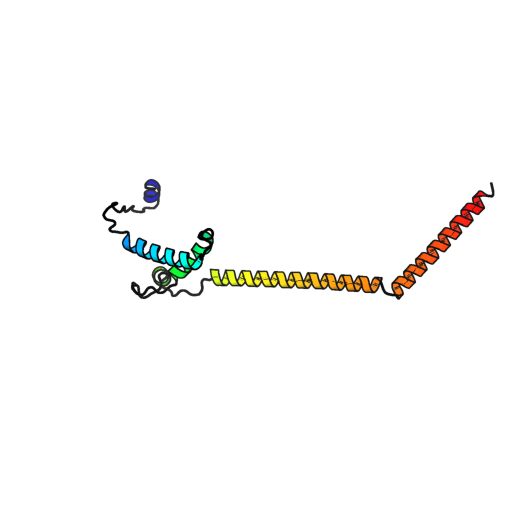4 1.00 80.69 92 TRP A N 1
ATOM 746 C CA . TRP A 1 92 ? 0.312 5.453 -16.675 1.00 80.69 92 TRP A CA 1
ATOM 747 C C . TRP A 1 92 ? 1.736 4.941 -16.872 1.00 80.69 92 TRP A C 1
ATOM 749 O O . TRP A 1 92 ? 2.476 5.560 -17.629 1.00 80.69 92 TRP A O 1
ATOM 759 N N . ALA A 1 93 ? 2.104 3.809 -16.266 1.00 79.62 93 ALA A N 1
ATOM 760 C CA . ALA A 1 93 ? 3.399 3.173 -16.501 1.00 79.62 93 ALA A CA 1
ATOM 761 C C . ALA A 1 93 ? 3.554 2.746 -17.970 1.00 79.62 93 ALA A C 1
ATOM 763 O O . ALA A 1 93 ? 4.540 3.095 -18.613 1.00 79.62 93 ALA A O 1
ATOM 764 N N . LEU A 1 94 ? 2.532 2.092 -18.536 1.00 80.62 94 LEU A N 1
ATOM 765 C CA . LEU A 1 94 ? 2.497 1.740 -19.959 1.00 80.62 94 LEU A CA 1
ATOM 766 C C . LEU A 1 94 ? 2.573 2.975 -20.853 1.00 80.62 94 LEU A C 1
ATOM 768 O O . LEU A 1 94 ? 3.269 2.976 -21.863 1.00 80.62 94 LEU A O 1
ATOM 772 N N . LYS A 1 95 ? 1.850 4.039 -20.506 1.00 81.81 95 LYS A N 1
ATOM 773 C CA . LYS A 1 95 ? 1.881 5.287 -21.265 1.00 81.81 95 LYS A CA 1
ATOM 774 C C . LYS A 1 95 ? 3.281 5.905 -21.239 1.00 81.81 95 LYS A C 1
ATOM 776 O O . LYS A 1 95 ? 3.753 6.307 -22.294 1.00 81.81 95 LYS A O 1
ATOM 781 N N . HIS A 1 96 ? 3.944 5.930 -20.084 1.00 74.44 96 HIS A N 1
ATOM 782 C CA . HIS A 1 96 ? 5.306 6.446 -19.934 1.00 74.44 96 HIS A CA 1
ATOM 783 C C . HIS A 1 96 ? 6.318 5.658 -20.774 1.00 74.44 96 HIS A C 1
ATOM 785 O O . HIS A 1 96 ? 7.026 6.256 -21.577 1.00 74.44 96 HIS A O 1
ATOM 791 N N . GLU A 1 97 ? 6.318 4.325 -20.684 1.00 72.25 97 GLU A N 1
ATOM 792 C CA . GLU A 1 97 ? 7.208 3.479 -21.495 1.00 72.25 97 GLU A CA 1
ATOM 793 C C . GLU A 1 97 ? 6.990 3.674 -23.004 1.00 72.25 97 GLU A C 1
ATOM 795 O O . GLU A 1 97 ? 7.941 3.719 -23.784 1.00 72.25 97 GLU A O 1
ATOM 800 N N . ASN A 1 98 ? 5.737 3.851 -23.436 1.00 74.69 98 ASN A N 1
ATOM 801 C CA . ASN A 1 98 ? 5.427 4.132 -24.838 1.00 74.69 98 ASN A CA 1
ATOM 802 C C . ASN A 1 98 ? 5.926 5.517 -25.293 1.00 74.69 98 ASN A C 1
ATOM 804 O O . ASN A 1 98 ? 6.347 5.660 -26.444 1.00 74.69 98 ASN A O 1
ATOM 808 N N . PHE A 1 99 ? 5.899 6.528 -24.416 1.00 72.19 99 PHE A N 1
ATOM 809 C CA . PHE A 1 99 ? 6.489 7.843 -24.694 1.00 72.19 99 PHE A CA 1
ATOM 810 C C . PHE A 1 99 ? 8.014 7.766 -24.811 1.00 72.19 99 PHE A C 1
ATOM 812 O O . PHE A 1 99 ? 8.586 8.356 -25.732 1.00 72.19 99 PHE A O 1
ATOM 819 N N . ASP A 1 100 ? 8.666 7.002 -23.936 1.00 74.12 100 ASP A N 1
ATOM 820 C CA . ASP A 1 100 ? 10.115 6.801 -23.974 1.00 74.12 100 ASP A CA 1
ATOM 821 C C . ASP A 1 100 ? 10.543 6.092 -25.267 1.00 74.12 100 ASP A C 1
ATOM 823 O O . ASP A 1 100 ? 11.509 6.501 -25.916 1.00 74.12 100 ASP A O 1
ATOM 827 N N . LEU A 1 101 ? 9.780 5.085 -25.710 1.00 75.50 101 LEU A N 1
ATOM 828 C CA . LEU A 1 101 ? 10.042 4.364 -26.957 1.00 75.50 101 LEU A CA 1
ATOM 829 C C . LEU A 1 101 ? 9.901 5.261 -28.199 1.00 75.50 101 LEU A C 1
ATOM 831 O O . LEU A 1 101 ? 10.741 5.194 -29.098 1.00 75.50 101 LEU A O 1
ATOM 835 N N . GLN A 1 102 ? 8.864 6.104 -28.261 1.00 80.94 102 GLN A N 1
ATOM 836 C CA . GLN A 1 102 ? 8.689 7.058 -29.366 1.00 80.94 102 GLN A CA 1
ATOM 837 C C . GLN A 1 102 ? 9.821 8.085 -29.394 1.00 80.94 102 GLN A C 1
ATOM 839 O O . GLN A 1 102 ? 10.434 8.290 -30.439 1.00 80.94 102 GLN A O 1
ATOM 844 N N . THR A 1 103 ? 10.170 8.642 -28.235 1.00 83.06 103 THR A N 1
ATOM 845 C CA . THR A 1 103 ? 11.261 9.617 -28.100 1.00 83.06 103 THR A CA 1
ATOM 846 C C . THR A 1 103 ? 12.606 9.014 -28.520 1.00 83.06 103 THR A C 1
ATOM 848 O O . THR A 1 103 ? 13.370 9.631 -29.264 1.00 83.06 103 THR A O 1
ATOM 851 N N . ALA A 1 104 ? 12.888 7.773 -28.111 1.00 82.44 104 ALA A N 1
ATOM 852 C CA . ALA A 1 104 ? 14.083 7.043 -28.528 1.00 82.44 104 ALA A CA 1
ATOM 853 C C . ALA A 1 104 ? 14.085 6.734 -30.037 1.00 82.44 104 ALA A C 1
ATOM 855 O O . ALA A 1 104 ? 15.129 6.825 -30.691 1.00 82.44 104 ALA A O 1
ATOM 856 N N . GLY A 1 105 ? 12.924 6.394 -30.604 1.00 86.44 105 GLY A N 1
ATOM 857 C CA . GLY A 1 105 ? 12.740 6.175 -32.039 1.00 86.44 105 GLY A CA 1
ATOM 858 C C . GLY A 1 105 ? 13.003 7.435 -32.865 1.00 86.44 105 GLY A C 1
ATOM 859 O O . GLY A 1 105 ? 13.749 7.381 -33.847 1.00 86.44 105 GLY A O 1
ATOM 860 N N . ASP A 1 106 ? 12.460 8.572 -32.437 1.00 89.06 106 ASP A N 1
ATOM 861 C CA . ASP A 1 106 ? 12.648 9.868 -33.090 1.00 89.06 106 ASP A CA 1
ATOM 862 C C . ASP A 1 106 ? 14.104 10.327 -33.015 1.00 89.06 106 ASP A C 1
ATOM 864 O O . ASP A 1 106 ? 14.684 10.705 -34.034 1.00 89.06 106 ASP A O 1
ATOM 868 N N . HIS A 1 107 ? 14.746 10.194 -31.853 1.00 87.56 107 HIS A N 1
ATOM 869 C CA . HIS A 1 107 ? 16.167 10.500 -31.699 1.00 87.56 107 HIS A CA 1
ATOM 870 C C . HIS A 1 107 ? 17.041 9.640 -32.626 1.00 87.56 107 HIS A C 1
ATOM 872 O O . HIS A 1 107 ? 17.922 10.151 -33.319 1.00 87.56 107 HIS A O 1
ATOM 878 N N . LYS A 1 108 ? 16.757 8.334 -32.718 1.00 86.50 108 LYS A N 1
ATOM 879 C CA . LYS A 1 108 ? 17.475 7.427 -33.624 1.00 86.50 108 LYS A CA 1
ATOM 880 C C . LYS A 1 108 ? 17.264 7.794 -35.096 1.00 86.50 108 LYS A C 1
ATOM 882 O O . LYS A 1 108 ? 18.187 7.670 -35.900 1.00 86.50 108 LYS A O 1
ATOM 887 N N . LYS A 1 109 ? 16.068 8.263 -35.459 1.00 92.44 109 LYS A N 1
ATOM 888 C CA . LYS A 1 109 ? 15.751 8.735 -36.812 1.00 92.44 109 LYS A CA 1
ATOM 889 C C . LYS A 1 109 ? 16.502 10.021 -37.157 1.00 92.44 109 LYS A C 1
ATOM 891 O O . LYS A 1 109 ? 17.018 10.126 -38.267 1.00 92.44 109 LYS A O 1
ATOM 896 N N . VAL A 1 110 ? 16.599 10.961 -36.216 1.00 92.00 110 VAL A N 1
ATOM 897 C CA . VAL A 1 110 ? 17.398 12.187 -36.373 1.00 92.00 110 VAL A CA 1
ATOM 898 C C . VAL A 1 110 ? 18.870 11.835 -36.584 1.00 92.00 110 VAL A C 1
ATOM 900 O O . VAL A 1 110 ? 19.437 12.239 -37.594 1.00 92.00 110 VAL A O 1
ATOM 903 N N . GLN A 1 111 ? 19.448 10.983 -35.732 1.00 90.94 111 GLN A N 1
ATOM 904 C CA . GLN A 1 111 ? 20.837 10.530 -35.889 1.00 90.94 111 GLN A CA 1
ATOM 905 C C . GLN A 1 111 ? 21.095 9.856 -37.244 1.00 90.94 111 GLN A C 1
ATOM 907 O O . GLN A 1 111 ? 22.125 10.079 -37.877 1.00 90.94 111 GLN A O 1
ATOM 912 N N . LEU A 1 112 ? 20.159 9.029 -37.720 1.00 90.25 112 LEU A N 1
ATOM 913 C CA . LEU A 1 112 ? 20.290 8.376 -39.021 1.00 90.25 112 LEU A CA 1
ATOM 914 C C . LEU A 1 112 ? 20.255 9.383 -40.179 1.00 90.25 112 LEU A C 1
ATOM 916 O O . LEU A 1 112 ? 21.010 9.231 -41.140 1.00 90.25 112 LEU A O 1
ATOM 920 N N . ASN A 1 113 ? 19.393 10.398 -40.094 1.00 90.56 113 ASN A N 1
ATOM 921 C CA . ASN A 1 113 ? 19.322 11.458 -41.096 1.00 90.56 113 ASN A CA 1
ATOM 922 C C . ASN A 1 113 ? 20.605 12.296 -41.114 1.00 90.56 113 ASN A C 1
ATOM 924 O O . ASN A 1 113 ? 21.151 12.515 -42.190 1.00 90.56 113 ASN A O 1
ATOM 928 N N . GLU A 1 114 ? 21.150 12.660 -39.952 1.00 91.56 114 GLU A N 1
ATOM 929 C CA . GLU A 1 114 ? 22.426 13.380 -39.858 1.00 91.56 114 GLU A CA 1
ATOM 930 C C . GLU A 1 114 ? 23.578 12.595 -40.495 1.00 91.56 1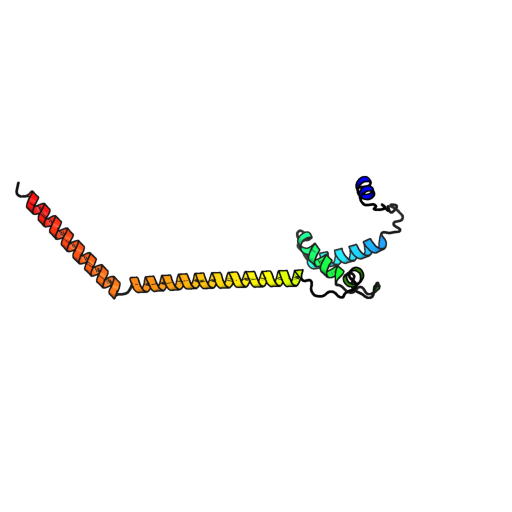14 GLU A C 1
ATOM 932 O O . GLU A 1 114 ? 24.353 13.146 -41.274 1.00 91.56 114 GLU A O 1
ATOM 937 N N . LEU A 1 115 ? 23.674 11.288 -40.228 1.00 90.06 115 LEU A N 1
ATOM 938 C CA . LEU A 1 115 ? 24.677 10.428 -40.863 1.00 90.06 115 LEU A CA 1
ATOM 939 C C . LEU A 1 115 ? 24.489 10.352 -42.383 1.00 90.06 115 LEU A C 1
ATOM 941 O O . LEU A 1 115 ? 25.468 10.287 -43.131 1.00 90.06 115 LEU A O 1
ATOM 945 N N . ARG A 1 116 ? 23.239 10.369 -42.855 1.00 87.31 116 ARG A N 1
ATOM 946 C CA . ARG A 1 116 ? 22.923 10.364 -44.284 1.00 87.31 116 ARG A CA 1
ATOM 947 C C . ARG A 1 116 ? 23.344 11.673 -44.946 1.00 87.31 116 ARG A C 1
ATOM 949 O O . ARG A 1 116 ? 23.978 11.627 -45.998 1.00 87.31 116 ARG A O 1
ATOM 956 N N . ASP A 1 117 ? 23.057 12.805 -44.317 1.00 88.75 117 ASP A N 1
ATOM 957 C CA . ASP A 1 117 ? 23.434 14.133 -44.803 1.00 88.75 117 ASP A CA 1
ATOM 958 C C . ASP A 1 117 ? 24.958 14.299 -44.805 1.00 88.75 117 ASP A C 1
ATOM 960 O O . ASP A 1 117 ? 25.542 14.708 -45.810 1.00 88.75 117 ASP A O 1
ATOM 964 N N . GLN A 1 118 ? 25.635 13.842 -43.748 1.00 88.12 118 GLN A N 1
ATOM 965 C CA . GLN A 1 118 ? 27.096 13.767 -43.712 1.00 88.12 118 GLN A CA 1
ATOM 966 C C . GLN A 1 118 ? 27.656 12.885 -44.836 1.00 88.12 118 GLN A C 1
ATOM 968 O O . GLN A 1 118 ? 28.671 13.233 -45.437 1.00 88.12 118 GLN A O 1
ATOM 973 N N . ALA A 1 119 ? 27.027 11.751 -45.154 1.00 86.81 119 ALA A N 1
ATOM 974 C CA . ALA A 1 119 ? 27.462 10.892 -46.256 1.00 86.81 119 ALA A CA 1
ATOM 975 C C . ALA A 1 119 ? 27.272 11.561 -47.631 1.00 86.81 119 ALA A C 1
ATOM 977 O O . ALA A 1 119 ? 28.141 11.428 -48.499 1.00 86.81 119 ALA A O 1
ATOM 978 N N . TYR A 1 120 ? 26.180 12.308 -47.826 1.00 85.00 120 TYR A N 1
ATOM 979 C CA . TYR A 1 120 ? 25.935 13.097 -49.037 1.00 85.00 120 TYR A CA 1
ATOM 980 C C . TYR A 1 120 ? 26.960 14.226 -49.210 1.00 85.00 120 TYR A C 1
ATOM 982 O O . TYR A 1 120 ? 27.546 14.3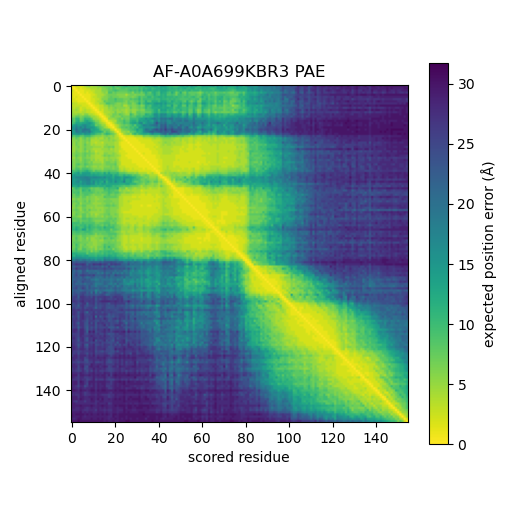63 -50.292 1.00 85.00 120 TYR A O 1
ATOM 990 N N . GLU A 1 121 ? 27.246 14.981 -48.150 1.00 84.00 121 GLU A N 1
ATOM 991 C CA . GLU A 1 121 ? 28.270 16.035 -48.147 1.00 84.00 121 GLU A CA 1
ATOM 992 C C . GLU A 1 121 ? 29.678 15.466 -48.373 1.00 84.00 121 GLU A C 1
ATOM 994 O O . GLU A 1 121 ? 30.475 15.990 -49.157 1.00 84.00 121 GLU A O 1
ATOM 999 N N . ASN A 1 122 ? 29.968 14.304 -47.788 1.00 85.19 122 ASN A N 1
ATOM 1000 C CA . ASN A 1 122 ? 31.232 13.598 -47.978 1.00 85.19 122 ASN A CA 1
ATOM 1001 C C . ASN A 1 122 ? 31.306 12.812 -49.297 1.00 85.19 122 ASN A C 1
ATOM 1003 O O . ASN A 1 122 ? 32.315 12.141 -49.562 1.00 85.19 122 ASN A O 1
ATOM 1007 N N . SER A 1 123 ? 30.295 12.882 -50.162 1.00 86.44 123 SER A N 1
ATOM 1008 C CA . SER A 1 123 ? 30.309 12.156 -51.430 1.00 86.44 123 SER A CA 1
ATOM 1009 C C . SER A 1 123 ? 31.469 12.617 -52.337 1.00 86.44 123 SER A C 1
ATOM 1011 O O . SER A 1 123 ? 31.906 13.776 -52.289 1.00 86.44 123 SER A O 1
ATOM 1013 N N . PRO A 1 124 ? 32.024 11.731 -53.187 1.00 83.56 124 PRO A N 1
ATOM 1014 C CA . PRO A 1 124 ? 33.138 12.079 -54.069 1.00 83.56 124 PRO A CA 1
ATOM 1015 C C . PRO A 1 124 ? 32.807 13.231 -55.022 1.00 83.56 124 PRO A C 1
ATOM 1017 O O . PRO A 1 124 ? 33.694 14.019 -55.345 1.00 83.56 124 PRO A O 1
ATOM 1020 N N . SER A 1 125 ? 31.547 13.342 -55.451 1.00 81.00 125 SER A N 1
ATOM 1021 C CA . SER A 1 125 ? 31.028 14.430 -56.284 1.00 81.00 125 SER A CA 1
ATOM 1022 C C . SER A 1 125 ? 31.086 15.774 -55.565 1.00 81.00 125 SER A C 1
ATOM 1024 O O . SER A 1 125 ? 31.661 16.719 -56.110 1.00 81.00 125 SER A O 1
ATOM 1026 N N . THR A 1 126 ? 30.575 15.850 -54.334 1.00 71.94 126 THR A N 1
ATOM 1027 C CA . THR A 1 126 ? 30.571 17.084 -53.534 1.00 71.94 126 THR A CA 1
ATOM 1028 C C . THR A 1 126 ? 31.995 17.492 -53.167 1.00 71.94 126 THR A C 1
ATOM 1030 O O . THR A 1 126 ? 32.404 18.626 -53.428 1.00 71.94 126 THR A O 1
ATOM 1033 N N . ARG A 1 127 ? 32.831 16.539 -52.728 1.00 83.00 127 ARG A N 1
ATOM 1034 C CA . ARG A 1 127 ? 34.262 16.783 -52.468 1.00 83.00 127 ARG A CA 1
ATOM 1035 C C . ARG A 1 127 ? 35.031 17.225 -53.710 1.00 83.00 127 ARG A C 1
ATOM 1037 O O . ARG A 1 127 ? 35.915 18.074 -53.616 1.00 83.00 127 ARG A O 1
ATOM 1044 N N . ARG A 1 128 ? 34.741 16.659 -54.886 1.00 84.06 128 ARG A N 1
ATOM 1045 C CA . ARG A 1 128 ? 35.391 17.056 -56.148 1.00 84.06 128 ARG A CA 1
ATOM 1046 C C . ARG A 1 128 ? 35.002 18.484 -56.539 1.00 84.06 128 ARG A C 1
ATOM 1048 O O . ARG A 1 128 ? 35.884 19.245 -56.927 1.00 84.06 128 ARG A O 1
ATOM 1055 N N . LYS A 1 129 ? 33.734 18.868 -56.363 1.00 85.00 129 LYS A N 1
ATOM 1056 C CA . LYS A 1 129 ? 33.248 20.229 -56.632 1.00 85.00 129 LYS A CA 1
ATOM 1057 C C . LYS A 1 129 ? 33.859 21.257 -55.670 1.00 85.00 129 LYS A C 1
ATOM 1059 O O . LYS A 1 129 ? 34.377 22.271 -56.127 1.00 85.00 129 LYS A O 1
ATOM 1064 N N . LEU A 1 130 ? 33.910 20.949 -54.370 1.00 81.69 130 LEU A N 1
ATOM 1065 C CA . LEU A 1 130 ? 34.589 21.762 -53.348 1.00 81.69 130 LEU A CA 1
ATOM 1066 C C . LEU A 1 130 ? 36.081 21.958 -53.648 1.00 81.69 130 LEU A C 1
ATOM 1068 O O . LEU A 1 130 ? 36.575 23.082 -53.592 1.00 81.69 130 LEU A O 1
ATOM 1072 N N . ARG A 1 131 ? 36.795 20.889 -54.032 1.00 85.81 131 ARG A N 1
ATOM 1073 C CA . ARG A 1 131 ? 38.200 20.986 -54.468 1.00 85.81 131 ARG A CA 1
ATOM 1074 C C . ARG A 1 131 ? 38.357 21.896 -55.683 1.00 85.81 131 ARG A C 1
ATOM 1076 O O . ARG A 1 131 ? 39.252 22.733 -55.684 1.00 85.81 131 ARG A O 1
ATOM 1083 N N . GLY A 1 132 ? 37.465 21.788 -56.669 1.00 85.50 132 GLY A N 1
ATOM 1084 C CA . GLY A 1 132 ? 37.430 22.688 -57.824 1.00 85.50 132 GLY A CA 1
ATOM 1085 C C . GLY A 1 132 ? 37.312 24.159 -57.413 1.00 85.50 132 GLY A C 1
ATOM 1086 O O . GLY A 1 132 ? 38.161 24.969 -57.784 1.00 85.50 132 GLY A O 1
ATOM 1087 N N . PHE A 1 133 ? 36.338 24.495 -56.562 1.00 83.19 133 PHE A N 1
ATOM 1088 C CA . PHE A 1 133 ? 36.172 25.858 -56.046 1.00 83.19 133 PHE A CA 1
ATOM 1089 C C . PHE A 1 133 ? 37.395 26.364 -55.271 1.00 83.19 133 PHE A C 1
ATOM 1091 O O . PHE A 1 133 ? 37.809 27.504 -55.476 1.00 83.19 133 PHE A O 1
ATOM 1098 N N . MET A 1 134 ? 38.007 25.529 -54.424 1.00 78.94 134 MET A N 1
ATOM 1099 C CA . MET A 1 134 ? 39.227 25.893 -53.690 1.00 78.94 134 MET A CA 1
ATOM 1100 C C . MET A 1 134 ? 40.401 26.175 -54.633 1.00 78.94 134 MET A C 1
ATOM 1102 O O . MET A 1 134 ? 41.102 27.168 -54.453 1.00 78.94 134 MET A O 1
ATOM 1106 N N . THR A 1 135 ? 40.582 25.359 -55.677 1.00 78.88 135 THR A N 1
ATOM 1107 C CA . THR A 1 135 ? 41.633 25.590 -56.684 1.00 78.88 135 THR A CA 1
ATOM 1108 C C . THR A 1 135 ? 41.388 26.833 -57.536 1.00 78.88 135 THR A C 1
ATOM 1110 O O . THR A 1 135 ? 42.338 27.457 -57.997 1.00 78.88 135 THR A O 1
ATOM 1113 N N . GLN A 1 136 ? 40.127 27.209 -57.762 1.00 84.88 136 GLN A N 1
ATOM 1114 C CA . GLN A 1 136 ? 39.789 28.420 -58.504 1.00 84.88 136 GLN A CA 1
ATOM 1115 C C . GLN A 1 136 ? 40.004 29.668 -57.645 1.00 84.88 136 GLN A C 1
ATOM 1117 O O . GLN A 1 136 ? 40.645 30.606 -58.103 1.00 84.88 136 GLN A O 1
ATOM 1122 N N . LYS A 1 137 ? 39.564 29.647 -56.380 1.00 82.00 137 LYS A N 1
ATOM 1123 C CA . LYS A 1 137 ? 39.816 30.731 -55.420 1.00 82.00 137 LYS A CA 1
ATOM 1124 C C . LYS A 1 137 ? 41.305 30.967 -55.188 1.00 82.00 137 LYS A C 1
ATOM 1126 O O . LYS A 1 137 ? 41.718 32.120 -55.178 1.00 82.00 137 LYS A O 1
ATOM 1131 N N . SER A 1 138 ? 42.112 29.912 -55.040 1.00 73.69 138 SER A N 1
ATOM 1132 C CA . SER A 1 138 ? 43.561 30.076 -54.881 1.00 73.69 138 SER A CA 1
ATOM 1133 C C . SER A 1 138 ? 44.179 30.730 -56.114 1.00 73.69 138 SER A C 1
ATOM 1135 O O . SER A 1 138 ? 44.891 31.715 -55.969 1.00 73.69 138 SER A O 1
ATOM 1137 N N . LYS A 1 139 ? 43.841 30.268 -57.327 1.00 80.06 139 LYS A N 1
ATOM 1138 C CA . LYS A 1 139 ? 44.286 30.901 -58.580 1.00 80.06 139 LYS A CA 1
ATOM 1139 C C . LYS A 1 139 ? 43.894 32.376 -58.659 1.00 80.06 139 LYS A C 1
ATOM 1141 O O . LYS A 1 139 ? 44.733 33.183 -59.035 1.00 80.06 139 LYS A O 1
ATOM 1146 N N . THR A 1 140 ? 42.664 32.725 -58.276 1.00 71.88 140 THR A N 1
ATOM 1147 C CA . THR A 1 140 ? 42.206 34.120 -58.247 1.00 71.88 140 THR A CA 1
ATOM 1148 C C . THR A 1 140 ? 43.028 34.955 -57.268 1.00 71.88 140 THR A C 1
ATOM 1150 O O . THR A 1 140 ? 43.544 35.986 -57.676 1.00 71.88 140 THR A O 1
ATOM 1153 N N . VAL A 1 141 ? 43.230 34.489 -56.030 1.00 76.06 141 VAL A N 1
ATOM 1154 C CA . VAL A 1 141 ? 44.036 35.193 -55.014 1.00 76.06 141 VAL A CA 1
ATOM 1155 C C . VAL A 1 141 ? 45.487 35.370 -55.465 1.00 76.06 141 VAL A C 1
ATOM 1157 O O . VAL A 1 141 ? 46.027 36.463 -55.335 1.00 76.06 141 VAL A O 1
ATOM 1160 N N . PHE A 1 142 ? 46.093 34.333 -56.051 1.00 70.56 142 PHE A N 1
ATOM 1161 C CA . PHE A 1 142 ? 47.437 34.422 -56.626 1.00 70.56 142 PHE A CA 1
ATOM 1162 C C . PHE A 1 142 ? 47.498 35.431 -57.779 1.00 70.56 142 PHE A C 1
ATOM 1164 O O . PHE A 1 142 ? 48.450 36.202 -57.867 1.00 70.56 142 PHE A O 1
ATOM 1171 N N . SER A 1 143 ? 46.487 35.473 -58.651 1.00 66.62 143 SER A N 1
ATOM 1172 C CA . SER A 1 143 ? 46.446 36.455 -59.739 1.00 66.62 143 SER A CA 1
ATOM 1173 C C . SER A 1 143 ? 46.268 37.891 -59.239 1.00 66.62 143 SER A C 1
ATOM 1175 O O . SER A 1 143 ? 46.971 38.770 -59.723 1.00 66.62 143 SER A O 1
ATOM 1177 N N . THR A 1 144 ? 45.418 38.146 -58.236 1.00 69.50 144 THR A N 1
ATOM 1178 C CA . THR A 1 144 ? 45.282 39.488 -57.646 1.00 69.50 144 THR A CA 1
ATOM 1179 C C . THR A 1 144 ? 46.541 39.919 -56.905 1.00 69.50 144 THR A C 1
ATOM 1181 O O . THR A 1 144 ? 46.957 41.055 -57.090 1.00 69.50 144 THR A O 1
ATOM 1184 N N . SER A 1 145 ? 47.211 39.025 -56.165 1.00 68.44 145 SER A N 1
ATOM 1185 C CA . SER A 1 145 ? 48.470 39.364 -55.486 1.00 68.44 145 SER A CA 1
ATOM 1186 C C . SER A 1 145 ? 49.610 39.671 -56.460 1.00 68.44 145 SER A C 1
ATOM 1188 O O . SER A 1 145 ? 50.453 40.513 -56.169 1.00 68.44 145 SER A O 1
ATOM 1190 N N . VAL A 1 146 ? 49.645 39.006 -57.623 1.00 64.69 146 VAL A N 1
ATOM 1191 C CA . VAL A 1 146 ? 50.632 39.269 -58.689 1.00 64.69 146 VAL A CA 1
ATOM 1192 C C . VAL A 1 146 ? 50.343 40.596 -59.399 1.00 64.69 146 VAL A C 1
ATOM 1194 O O . VAL A 1 146 ? 51.272 41.327 -59.734 1.00 64.69 146 VAL A O 1
ATOM 1197 N N . ILE A 1 147 ? 49.067 40.942 -59.591 1.00 64.00 147 ILE A N 1
ATOM 1198 C CA . ILE A 1 147 ? 48.667 42.241 -60.149 1.00 64.00 147 ILE A CA 1
ATOM 1199 C C . ILE A 1 147 ? 49.010 43.375 -59.167 1.00 64.00 147 ILE A C 1
ATOM 1201 O O . ILE A 1 147 ? 49.633 44.345 -59.585 1.00 64.00 147 ILE A O 1
ATOM 1205 N N . GLU A 1 148 ? 48.711 43.223 -57.870 1.00 61.50 148 GLU A N 1
ATOM 1206 C CA . GLU A 1 148 ? 49.046 44.206 -56.819 1.00 61.50 148 GLU A CA 1
ATOM 1207 C C . GLU A 1 148 ? 50.558 44.443 -56.682 1.00 61.50 148 GLU A C 1
ATOM 1209 O O . GLU A 1 148 ? 51.008 45.583 -56.552 1.00 61.50 148 GLU A O 1
ATOM 1214 N N . SER A 1 149 ? 51.359 43.377 -56.753 1.00 58.44 149 SER A N 1
ATOM 1215 C CA . SER A 1 149 ? 52.824 43.483 -56.683 1.00 58.44 149 SER A CA 1
ATOM 1216 C C . SER A 1 149 ? 53.450 44.062 -57.953 1.00 58.44 149 SER A C 1
ATOM 1218 O O . SER A 1 149 ? 54.505 44.679 -57.865 1.00 58.44 149 SER A O 1
ATOM 1220 N N . SER A 1 150 ? 52.784 43.943 -59.105 1.00 57.12 150 SER A N 1
ATOM 1221 C CA . SER A 1 150 ? 53.210 44.589 -60.355 1.00 57.12 150 SER A CA 1
ATOM 1222 C C . SER A 1 150 ? 52.855 46.083 -60.387 1.00 57.12 150 SER A C 1
ATOM 1224 O O . SER A 1 150 ? 53.627 46.882 -60.914 1.00 57.12 150 SER A O 1
ATOM 1226 N N . SER A 1 151 ? 51.731 46.488 -59.778 1.00 55.91 151 SER A N 1
ATOM 1227 C CA . SER A 1 151 ? 51.356 47.904 -59.621 1.00 55.91 151 SER A CA 1
ATOM 1228 C C . SER A 1 151 ? 52.199 48.661 -58.588 1.00 55.91 151 SER A C 1
ATOM 1230 O O . SER A 1 151 ? 52.368 49.863 -58.723 1.00 55.91 151 SER A O 1
ATOM 1232 N N . LEU A 1 152 ? 52.776 47.976 -57.592 1.00 56.62 152 LEU A N 1
ATOM 1233 C CA . LEU A 1 152 ? 53.693 48.574 -56.604 1.00 56.62 152 LEU A CA 1
ATOM 1234 C C . LEU A 1 152 ? 55.126 48.784 -57.127 1.00 56.62 152 LEU A C 1
ATOM 1236 O O . LEU A 1 152 ? 55.945 49.384 -56.439 1.00 56.62 152 LEU A O 1
ATOM 1240 N N . THR A 1 153 ? 55.443 48.286 -58.325 1.00 54.00 153 THR A N 1
ATOM 1241 C CA . THR A 1 153 ? 56.753 48.458 -58.980 1.00 54.00 153 THR A CA 1
ATOM 1242 C C . THR A 1 153 ? 56.754 49.519 -60.087 1.00 54.00 153 THR A C 1
ATOM 1244 O O . THR A 1 153 ? 57.733 49.617 -60.825 1.00 54.00 153 THR A O 1
ATOM 1247 N N . GLN A 1 154 ? 55.665 50.285 -60.234 1.00 52.78 154 GLN A N 1
ATOM 1248 C CA . GLN A 1 154 ? 55.500 51.311 -61.275 1.00 52.78 154 GLN A CA 1
ATOM 1249 C C . GLN A 1 154 ? 55.400 52.763 -60.764 1.00 52.78 154 GLN A C 1
ATOM 1251 O O . GLN A 1 154 ? 55.175 53.643 -61.593 1.00 52.78 154 GLN A O 1
ATOM 1256 N N . ASP A 1 155 ? 55.655 53.018 -59.475 1.00 43.38 155 ASP A N 1
ATOM 1257 C CA . ASP A 1 155 ? 55.813 54.367 -58.895 1.00 43.38 155 ASP A CA 1
ATOM 1258 C C . ASP A 1 155 ? 57.264 54.644 -58.459 1.00 43.38 155 ASP A C 1
ATOM 1260 O O . ASP A 1 155 ? 57.903 53.724 -57.890 1.00 43.38 155 ASP A O 1
#

Mean predicted aligned error: 15.94 Å

Foldseek 3Di:
DVVVCVVVVHDDDDADPVGRPPCPVVVVLVVQLVVLLCVVCPPPPVCSVVCSVVSVVCQQQDQDPVVRGGVVCVVPVDHDDPDVVVVVVVVVVVVVVVVVVVVVVVVVVVVVVVVVVVCVCVDPVNVVVVVVVVVVVVVVVVVVVVVVVVVVVPD

pLDDT: mean 81.03, std 10.27, range [43.38, 93.38]

Solvent-accessible surface area (backbone atoms only — not comparable to full-atom values): 9046 Å² total; per-residue (Å²): 109,70,73,58,30,61,75,69,72,49,84,84,83,83,65,50,96,92,56,59,86,75,45,63,68,57,52,55,50,50,53,52,48,49,55,44,41,58,66,74,39,64,88,53,75,86,54,52,73,80,44,42,61,59,31,52,49,52,58,31,65,40,73,35,78,95,76,72,42,25,57,45,28,72,75,70,75,42,79,84,64,86,50,66,66,59,55,47,51,50,49,50,52,53,49,50,56,53,52,53,53,50,53,52,49,52,52,52,50,50,54,52,50,52,53,49,52,52,49,56,60,66,27,70,68,46,47,50,51,51,49,49,53,53,57,49,51,49,53,50,53,53,50,54,54,52,50,54,57,55,61,69,71,74,117

Nearest PDB structures (foldseek):
  4bac-assembly1_B-2  TM=8.609E-01  e=6.473E-05  Human spumaretrovirus
  3s3o-assembly1_B-2  TM=8.733E-01  e=1.947E-04  Human spumaretrovirus
  4ikf-assembly1_B  TM=8.551E-01  e=2.565E-04  Human spumaretrovirus
  3oyj-assembly1_A-2  TM=8.894E-01  e=4.448E-04  Human spumaretrovirus
  2x6s-assembly3_A  TM=7.342E-01  e=6.276E-04  Human spumaretrovirus

Radius of gyration: 39.58 Å; Cα contacts (8 Å, |Δi|>4): 56; chains: 1; bounding box: 78×71×94 Å

InterPro domains:
  IPR001584 Integrase, catalytic core [PS50994] (1-91)
  IPR012337 Ribonuclease H-like superfamily [SSF53098] (1-85)
  IPR036397 Ribonuclease H superfamily [G3DSA:3.30.420.10] (1-125)

Organism: Tanacetum cinerariifolium (NCBI:txid118510)

Sequence (155 aa):
FAKVMLKFGVTYRLATPYHPQTSGQVEVSNRGLKRILERTMGENRASWLDKLDDALWAFRTAYKTPIRCTPYKLVYGKACHLPIELEHKAYWALKHENFDLQTAGDHKKVQLNELRDQAYENSPSTRRKLRGFMTQKSKTVFSTSVIESSSLTQD

Secondary structure (DSSP, 8-state):
-HHHHHHTTPPP-PPBTTB-TT-HHHHHHHHHHHHHHHHHHTT-GGGHHHHHHHHHHHHHHS-BTTTTB-HHHHHHSS--PPPHHHHHHHHHHHHHHHHHHHHHHHHHHHHHHHHHHHHHHTSHHHHHHHHHHHHHHHHHHHHHHHHHHHHTT--